Protein AF-A0A9D8YBZ7-F1 (afdb_monomer_lite)

Radius of gyration: 16.74 Å; chains: 1; bounding box: 36×45×38 Å

pLDDT: mean 83.96, std 18.06, range [41.09, 98.38]

Foldseek 3Di:
DDPVVVLVVLLVVCVVVVDDPVRNVVVSVVSVLLVVLCVVVVPPDDDPVSVVVSVVVVVVVVVVVVVPPDPPVVPPD

Sequence (77 aa):
MTKSILISKYRKALTLRNYSTNTISAYLRGLEIFLSYLAAEKIKKVKGEDLENFFFYAHVSFRSLKEVKSPIEDLSI

Secondary structure (DSSP, 8-state):
--HHHHHHHHHHHHHHTT--HHHHHHHHHHHHHHHHHHHHTT-SS--HHHHHHHHHHHHHHHHHHHHTS-GGGG---

Structure (mmCIF, N/CA/C/O backbone):
data_AF-A0A9D8YBZ7-F1
#
_entry.id   AF-A0A9D8YBZ7-F1
#
loop_
_atom_site.group_PDB
_atom_site.id
_atom_site.type_symbol
_atom_site.label_atom_id
_atom_site.label_alt_id
_atom_site.label_comp_id
_atom_site.label_asym_id
_atom_site.label_entity_id
_atom_site.label_seq_id
_atom_site.pdbx_PDB_ins_code
_atom_site.Cartn_x
_atom_site.Cartn_y
_atom_site.Cartn_z
_atom_site.occupancy
_atom_site.B_iso_or_equiv
_atom_site.auth_seq_id
_atom_site.auth_comp_id
_atom_site.auth_asym_id
_atom_site.auth_atom_id
_atom_site.pdbx_PDB_model_num
ATOM 1 N N . MET A 1 1 ? -4.697 14.155 4.334 1.00 61.25 1 MET A N 1
ATOM 2 C CA . MET A 1 1 ? -3.966 13.813 3.089 1.00 61.25 1 MET A CA 1
ATOM 3 C C . MET A 1 1 ? -4.849 12.860 2.291 1.00 61.25 1 MET A C 1
ATOM 5 O O . MET A 1 1 ? -5.365 11.933 2.898 1.00 61.25 1 MET A O 1
ATOM 9 N N . THR A 1 2 ? -5.113 13.099 1.005 1.00 85.31 2 THR A N 1
ATOM 10 C CA . THR A 1 2 ? -6.047 12.258 0.225 1.00 85.31 2 THR A CA 1
ATOM 11 C C . THR A 1 2 ? -5.346 11.020 -0.350 1.00 85.31 2 THR A C 1
ATOM 13 O O . THR A 1 2 ? -4.154 11.070 -0.657 1.00 85.31 2 THR A O 1
ATOM 16 N N . LYS A 1 3 ? -6.082 9.908 -0.519 1.00 86.81 3 LYS A N 1
ATOM 17 C CA . LYS A 1 3 ? -5.584 8.624 -1.069 1.00 86.81 3 LYS A CA 1
ATOM 18 C C . LYS A 1 3 ? -4.770 8.813 -2.361 1.00 86.81 3 LYS A C 1
ATOM 20 O O . LYS A 1 3 ? -3.674 8.277 -2.487 1.00 86.81 3 LYS A O 1
ATOM 25 N N . SER A 1 4 ? -5.263 9.652 -3.273 1.00 89.50 4 SER A N 1
ATOM 26 C CA . SER A 1 4 ? -4.609 9.968 -4.554 1.00 89.50 4 SER A CA 1
ATOM 27 C C . SER A 1 4 ? -3.232 10.640 -4.395 1.00 89.50 4 SER A C 1
ATOM 29 O O . SER A 1 4 ? -2.273 10.292 -5.091 1.00 89.50 4 SER A O 1
ATOM 31 N N . ILE A 1 5 ? -3.078 11.547 -3.421 1.00 93.06 5 ILE A N 1
ATOM 32 C CA . ILE A 1 5 ? -1.787 12.202 -3.146 1.00 93.06 5 ILE A CA 1
ATOM 33 C C . ILE A 1 5 ? -0.758 11.179 -2.650 1.00 93.06 5 ILE A C 1
ATOM 35 O O . ILE A 1 5 ? 0.414 11.249 -3.016 1.00 93.06 5 ILE A O 1
ATOM 39 N N . LEU A 1 6 ? -1.174 10.212 -1.830 1.00 93.00 6 LEU A N 1
ATOM 40 C CA . LEU A 1 6 ? -0.264 9.186 -1.324 1.00 93.00 6 LEU A CA 1
ATOM 41 C C . LEU A 1 6 ? 0.181 8.221 -2.436 1.00 93.00 6 LEU A C 1
ATOM 43 O O . LEU A 1 6 ? 1.373 7.944 -2.564 1.00 93.00 6 LEU A O 1
ATOM 47 N N . ILE A 1 7 ? -0.754 7.785 -3.286 1.00 95.06 7 ILE A N 1
ATOM 48 C CA . ILE A 1 7 ? -0.482 6.908 -4.438 1.00 95.06 7 ILE A CA 1
ATOM 49 C C . ILE A 1 7 ? 0.482 7.579 -5.424 1.00 95.06 7 ILE A C 1
ATOM 51 O O . ILE A 1 7 ? 1.469 6.972 -5.840 1.00 95.06 7 ILE A O 1
ATOM 55 N N . SER A 1 8 ? 0.243 8.846 -5.769 1.00 96.25 8 SER A N 1
ATOM 56 C CA . SER A 1 8 ? 1.109 9.603 -6.685 1.00 96.25 8 SER A CA 1
ATOM 57 C C . SER A 1 8 ? 2.518 9.818 -6.122 1.00 96.25 8 SER A C 1
ATOM 59 O O . SER A 1 8 ? 3.502 9.609 -6.838 1.00 96.25 8 SER A O 1
ATOM 61 N N . LYS A 1 9 ? 2.642 10.159 -4.830 1.00 97.06 9 LYS A N 1
ATOM 62 C CA . LYS A 1 9 ? 3.946 10.256 -4.151 1.00 97.06 9 LYS A CA 1
ATOM 63 C C . LYS A 1 9 ? 4.693 8.924 -4.166 1.00 97.06 9 LYS A C 1
ATOM 65 O O . LYS A 1 9 ? 5.884 8.905 -4.476 1.00 97.06 9 LYS A O 1
ATOM 70 N N . TYR A 1 10 ? 4.003 7.821 -3.877 1.00 97.38 10 TYR A N 1
ATOM 71 C CA . TYR A 1 10 ? 4.620 6.499 -3.861 1.00 97.38 10 TYR A CA 1
ATOM 72 C C . TYR A 1 10 ? 5.060 6.056 -5.260 1.00 97.38 10 TYR A C 1
ATOM 74 O O . TYR A 1 10 ? 6.207 5.650 -5.431 1.00 97.38 10 TYR A O 1
ATOM 82 N N . ARG A 1 11 ? 4.219 6.251 -6.287 1.00 97.69 11 ARG A N 1
ATOM 83 C CA . ARG A 1 11 ? 4.586 6.015 -7.694 1.00 97.69 11 ARG A CA 1
ATOM 84 C C . ARG A 1 11 ? 5.875 6.748 -8.058 1.00 97.69 11 ARG A C 1
ATOM 86 O O . ARG A 1 11 ? 6.796 6.120 -8.568 1.00 97.69 11 ARG A O 1
ATOM 93 N N . LYS A 1 12 ? 5.958 8.052 -7.764 1.00 98.06 12 LYS A N 1
ATOM 94 C CA . LYS A 1 12 ? 7.153 8.860 -8.055 1.00 98.06 12 LYS A CA 1
ATOM 95 C C . LYS A 1 12 ? 8.396 8.291 -7.365 1.00 98.06 12 LYS A C 1
ATOM 97 O O . LYS A 1 12 ? 9.441 8.181 -7.999 1.00 98.06 12 LYS A O 1
ATOM 102 N N . ALA A 1 13 ? 8.279 7.894 -6.098 1.00 98.00 13 ALA A N 1
ATOM 103 C CA . ALA A 1 13 ? 9.382 7.289 -5.355 1.00 98.00 13 ALA A CA 1
ATOM 104 C C . ALA A 1 13 ? 9.856 5.963 -5.974 1.00 98.00 13 ALA A C 1
ATOM 106 O O . ALA A 1 13 ? 11.059 5.717 -6.029 1.00 98.00 13 ALA A O 1
ATOM 107 N N . LEU A 1 14 ? 8.939 5.123 -6.462 1.00 98.06 14 LEU A N 1
ATOM 108 C CA . LEU A 1 14 ? 9.293 3.864 -7.118 1.00 98.06 14 LEU A CA 1
ATOM 109 C C . LEU A 1 14 ? 9.938 4.084 -8.494 1.00 98.06 14 LEU A C 1
ATOM 111 O O . LEU A 1 14 ? 10.919 3.420 -8.819 1.00 98.06 14 LEU A O 1
ATOM 115 N N . THR A 1 15 ? 9.441 5.047 -9.274 1.00 97.81 15 THR A N 1
ATOM 116 C CA . THR A 1 15 ? 10.049 5.424 -10.559 1.00 97.81 15 THR A CA 1
ATOM 117 C C . THR A 1 15 ? 11.483 5.917 -10.376 1.00 97.81 15 THR A C 1
ATOM 119 O O . THR A 1 15 ? 12.369 5.473 -11.094 1.00 97.81 15 THR A O 1
ATOM 122 N N . LEU A 1 16 ? 11.742 6.762 -9.370 1.00 98.38 16 LEU A N 1
ATOM 123 C CA . LEU A 1 16 ? 13.097 7.245 -9.062 1.00 98.38 16 LEU A CA 1
ATOM 124 C C . LEU A 1 16 ? 14.060 6.129 -8.628 1.00 98.38 16 LEU A C 1
ATOM 126 O O . LEU A 1 16 ? 15.270 6.279 -8.751 1.00 98.38 16 LEU A O 1
ATOM 130 N N . ARG A 1 17 ? 13.532 5.010 -8.123 1.00 97.50 17 ARG A N 1
ATOM 131 C CA . ARG A 1 17 ? 14.307 3.817 -7.754 1.00 97.50 17 ARG A CA 1
ATOM 132 C C . ARG A 1 17 ? 14.460 2.822 -8.910 1.00 97.50 17 ARG A C 1
ATOM 134 O O . ARG A 1 17 ? 14.933 1.716 -8.678 1.00 97.50 17 ARG A O 1
ATOM 141 N N . ASN A 1 18 ? 14.065 3.199 -10.129 1.00 97.69 18 ASN A N 1
ATOM 142 C CA . ASN A 1 18 ? 14.150 2.375 -11.338 1.00 97.69 18 ASN A CA 1
ATOM 143 C C . ASN A 1 18 ? 13.445 1.013 -11.223 1.00 97.69 18 ASN A C 1
ATOM 145 O O . ASN A 1 18 ? 13.855 0.035 -11.845 1.00 97.69 18 ASN A O 1
ATOM 149 N N . TYR A 1 19 ? 12.363 0.932 -10.443 1.00 97.88 19 TYR A N 1
ATOM 150 C CA . TYR A 1 19 ? 11.522 -0.261 -10.465 1.00 97.88 19 TYR A CA 1
ATOM 151 C C . TYR A 1 19 ? 10.852 -0.420 -11.833 1.00 97.88 19 TYR A C 1
ATOM 153 O O . TYR A 1 19 ? 10.414 0.557 -12.443 1.00 97.88 19 TYR A O 1
ATOM 161 N N . SER A 1 20 ? 10.725 -1.668 -12.291 1.00 97.62 20 SER A N 1
ATOM 162 C CA . SER A 1 20 ? 10.001 -1.979 -13.526 1.00 97.62 20 SER A CA 1
ATOM 163 C C . SER A 1 20 ? 8.539 -1.526 -13.442 1.00 97.62 20 SER A C 1
ATOM 165 O O . SER A 1 20 ? 7.952 -1.457 -12.359 1.00 97.62 20 SER A O 1
ATOM 167 N N . THR A 1 21 ? 7.911 -1.273 -14.588 1.00 96.62 21 THR A N 1
ATOM 168 C CA . THR A 1 21 ? 6.482 -0.923 -14.668 1.00 96.62 21 THR A CA 1
ATOM 169 C C . THR A 1 21 ? 5.583 -1.974 -14.012 1.00 96.62 21 THR A C 1
ATOM 171 O O . THR A 1 21 ? 4.611 -1.618 -13.339 1.00 96.62 21 THR A O 1
ATOM 174 N N . ASN A 1 22 ? 5.939 -3.255 -14.138 1.00 96.81 22 ASN A N 1
ATOM 175 C CA . ASN A 1 22 ? 5.243 -4.369 -13.497 1.00 96.81 22 ASN A CA 1
ATOM 176 C C . ASN A 1 22 ? 5.379 -4.308 -11.972 1.00 96.81 22 ASN A C 1
ATOM 178 O O . ASN A 1 22 ? 4.379 -4.391 -11.26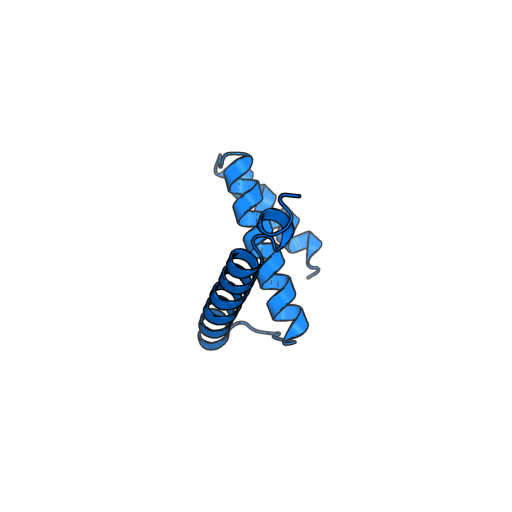0 1.00 96.81 22 ASN A O 1
ATOM 182 N N . THR A 1 23 ? 6.594 -4.089 -11.461 1.00 97.00 23 THR A N 1
ATOM 183 C CA . THR A 1 23 ? 6.841 -3.953 -10.017 1.00 97.00 23 THR A CA 1
ATOM 184 C C . THR A 1 23 ? 6.120 -2.736 -9.442 1.00 97.00 23 THR A C 1
ATOM 186 O O . THR A 1 23 ? 5.468 -2.845 -8.406 1.00 97.00 23 THR A O 1
ATOM 189 N N . ILE A 1 24 ? 6.164 -1.593 -10.139 1.00 97.50 24 ILE A N 1
ATOM 190 C CA . ILE A 1 24 ? 5.426 -0.386 -9.748 1.00 97.50 24 ILE A CA 1
ATOM 191 C C . ILE A 1 24 ? 3.932 -0.699 -9.655 1.00 97.50 24 ILE A C 1
ATOM 193 O O . ILE A 1 24 ? 3.310 -0.395 -8.642 1.00 97.50 24 ILE A O 1
ATOM 197 N N . SER A 1 25 ? 3.358 -1.336 -10.676 1.00 96.06 25 SER A N 1
ATOM 198 C CA . SER A 1 25 ? 1.932 -1.681 -10.700 1.00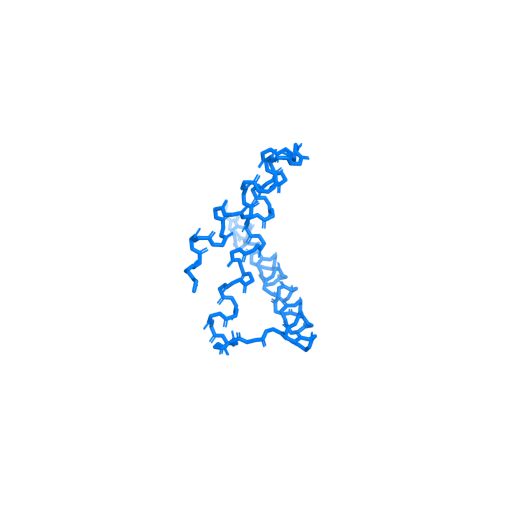 96.06 25 SER A CA 1
ATOM 199 C C . SER A 1 25 ? 1.540 -2.611 -9.549 1.00 96.06 25 SER A C 1
ATOM 201 O O . SER A 1 25 ? 0.544 -2.355 -8.873 1.00 96.06 25 SER A O 1
ATOM 203 N N . ALA A 1 26 ? 2.344 -3.642 -9.275 1.00 94.81 26 ALA A N 1
ATOM 204 C CA . ALA A 1 26 ? 2.113 -4.561 -8.162 1.00 94.81 26 ALA A CA 1
ATOM 205 C C . ALA A 1 26 ? 2.134 -3.833 -6.807 1.00 94.81 26 ALA A C 1
ATOM 207 O O . ALA A 1 26 ? 1.239 -4.021 -5.982 1.00 94.81 26 ALA A O 1
ATOM 208 N N . TYR A 1 27 ? 3.111 -2.950 -6.595 1.00 96.56 27 TYR A N 1
ATOM 209 C CA . TYR A 1 27 ? 3.250 -2.206 -5.342 1.00 96.56 27 TYR A CA 1
ATOM 210 C C . TYR A 1 27 ? 2.143 -1.168 -5.152 1.00 96.56 27 TYR A C 1
ATOM 212 O O . TYR A 1 27 ? 1.610 -1.034 -4.050 1.00 96.56 27 TYR A O 1
ATOM 220 N N . LEU A 1 28 ? 1.753 -0.459 -6.216 1.00 96.50 28 LEU A N 1
ATOM 221 C CA . LEU A 1 28 ? 0.622 0.469 -6.168 1.00 96.50 28 LEU A CA 1
ATOM 222 C C . LEU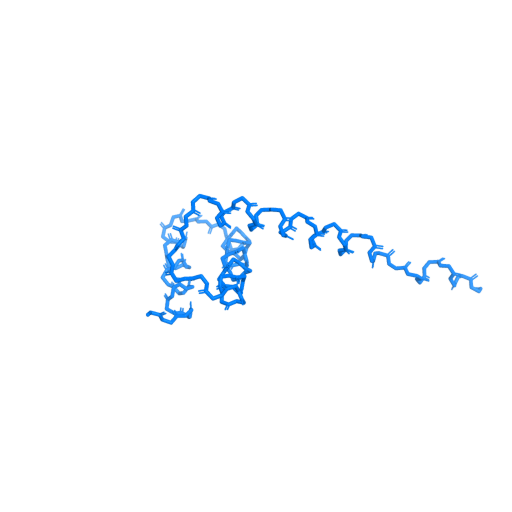 A 1 28 ? -0.679 -0.263 -5.841 1.00 96.50 28 LEU A C 1
ATOM 224 O O . LEU A 1 28 ? -1.438 0.211 -5.000 1.00 96.50 28 LEU A O 1
ATOM 228 N N . ARG A 1 29 ? -0.902 -1.442 -6.430 1.00 94.00 29 ARG A N 1
ATOM 229 C CA . ARG A 1 29 ? -2.084 -2.253 -6.130 1.00 94.00 29 ARG A CA 1
ATOM 230 C C . ARG A 1 29 ? -2.098 -2.739 -4.681 1.00 94.00 29 ARG A C 1
ATOM 232 O O . ARG A 1 29 ? -3.136 -2.664 -4.030 1.00 94.00 29 ARG A O 1
ATOM 239 N N . GLY A 1 30 ? -0.952 -3.167 -4.148 1.00 92.56 30 GLY A N 1
ATOM 240 C CA . GLY A 1 30 ? -0.820 -3.512 -2.729 1.00 92.56 30 GLY A CA 1
ATOM 241 C C . GLY A 1 30 ? -1.162 -2.337 -1.809 1.00 92.56 30 GLY A C 1
ATOM 242 O O . GLY A 1 30 ? -1.956 -2.487 -0.880 1.00 92.56 30 GLY A O 1
ATOM 243 N N . LEU A 1 31 ? -0.639 -1.144 -2.113 1.00 95.06 31 LEU A N 1
ATOM 244 C CA . LEU A 1 31 ? -0.955 0.073 -1.364 1.00 95.06 31 LEU A CA 1
ATOM 245 C C . LEU A 1 31 ? -2.447 0.427 -1.451 1.00 95.06 31 LEU A C 1
ATOM 247 O O . LEU A 1 31 ? -3.050 0.797 -0.449 1.00 95.06 31 LEU A O 1
ATOM 251 N N . GLU A 1 32 ? -3.064 0.316 -2.626 1.00 93.94 32 GLU A N 1
ATOM 252 C CA . GLU A 1 32 ? -4.492 0.594 -2.802 1.00 93.94 32 GLU A CA 1
ATOM 253 C C . GLU A 1 32 ? -5.379 -0.319 -1.961 1.00 93.94 32 GLU A C 1
ATOM 255 O O . GLU A 1 32 ? -6.329 0.172 -1.344 1.00 93.94 32 GLU A O 1
ATOM 260 N N . ILE A 1 33 ? -5.068 -1.616 -1.921 1.00 93.06 33 ILE A N 1
ATOM 261 C CA . ILE A 1 33 ? -5.784 -2.596 -1.099 1.00 93.06 33 ILE A CA 1
ATOM 262 C C . ILE A 1 33 ? -5.628 -2.231 0.380 1.00 93.06 33 ILE A C 1
ATOM 264 O O . ILE A 1 33 ? -6.630 -2.103 1.082 1.00 93.06 33 ILE A O 1
ATOM 268 N N . PHE A 1 34 ? -4.401 -1.954 0.831 1.00 94.19 34 PHE A N 1
ATOM 269 C CA . PHE A 1 34 ? -4.132 -1.566 2.217 1.00 94.19 34 PHE A CA 1
ATOM 270 C C . PHE A 1 34 ? -4.875 -0.290 2.632 1.00 94.19 34 PHE A C 1
ATOM 272 O O . PHE A 1 34 ? -5.557 -0.265 3.652 1.00 94.19 34 PHE A O 1
ATOM 279 N N . LEU A 1 35 ? -4.825 0.768 1.817 1.00 93.44 35 LEU A N 1
ATOM 280 C CA . LEU A 1 35 ? -5.537 2.017 2.111 1.00 93.44 35 LEU A CA 1
ATOM 281 C C . LEU A 1 35 ? -7.058 1.837 2.128 1.00 93.44 35 LEU A C 1
ATOM 283 O O . LEU A 1 35 ? -7.748 2.554 2.848 1.00 93.44 35 LEU A O 1
ATOM 287 N N . SER A 1 36 ? -7.581 0.908 1.328 1.00 92.12 36 SER A N 1
ATOM 288 C CA . SER A 1 36 ? -9.015 0.606 1.306 1.00 92.12 36 SER A CA 1
ATOM 289 C C . SER A 1 36 ? -9.437 -0.165 2.559 1.00 92.12 36 SER A C 1
ATOM 291 O O . SER A 1 36 ? -10.467 0.167 3.135 1.00 92.12 36 SER A O 1
ATOM 293 N N . TYR A 1 37 ? -8.606 -1.100 3.032 1.00 93.94 37 TYR A N 1
ATOM 294 C CA . TYR A 1 37 ? -8.786 -1.771 4.322 1.00 93.94 37 TYR A CA 1
ATOM 295 C C . TYR A 1 37 ? -8.802 -0.766 5.484 1.00 93.94 37 TYR A C 1
ATOM 297 O O . TYR A 1 37 ? -9.771 -0.711 6.235 1.00 93.94 37 TYR A O 1
ATOM 305 N N . LEU A 1 38 ? -7.797 0.116 5.576 1.00 93.44 38 LEU A N 1
ATOM 306 C CA . LEU A 1 38 ? -7.747 1.130 6.640 1.00 93.44 38 LEU A CA 1
ATOM 307 C C . LEU A 1 38 ? 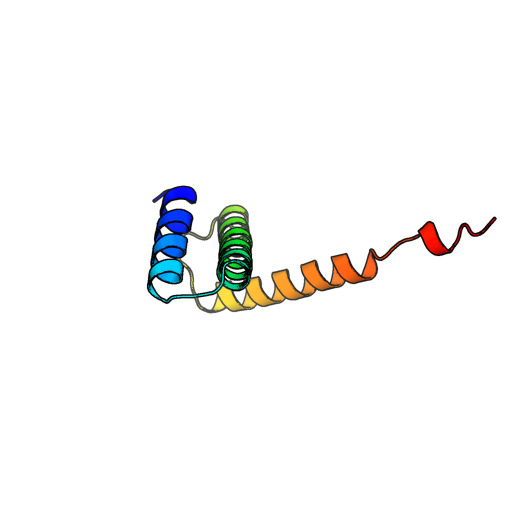-8.973 2.055 6.629 1.00 93.44 38 LEU A C 1
ATOM 309 O O . LEU A 1 38 ? -9.456 2.459 7.686 1.00 93.44 38 LEU A O 1
ATOM 313 N N . ALA A 1 39 ? -9.472 2.405 5.439 1.00 92.69 39 ALA A N 1
ATOM 314 C CA . ALA A 1 39 ? -10.667 3.228 5.297 1.00 92.69 39 ALA A CA 1
ATOM 315 C C . ALA A 1 39 ? -11.936 2.499 5.768 1.00 92.69 39 ALA A C 1
ATOM 317 O O . ALA A 1 39 ? -12.755 3.114 6.451 1.00 92.69 39 ALA A O 1
ATOM 318 N N . ALA A 1 40 ? -12.081 1.212 5.435 1.00 92.38 40 ALA A N 1
ATOM 319 C CA . ALA A 1 40 ? -13.208 0.383 5.861 1.00 92.38 40 ALA A CA 1
ATOM 320 C C . ALA A 1 40 ? -13.240 0.210 7.389 1.00 92.38 40 ALA A C 1
ATOM 322 O O . ALA A 1 40 ? -14.271 0.451 8.014 1.00 92.38 40 ALA A O 1
ATOM 323 N N . GLU A 1 41 ? -12.082 -0.071 7.990 1.00 93.12 41 GLU A N 1
ATOM 324 C CA . GLU A 1 41 ? -11.914 -0.244 9.440 1.00 93.12 41 GLU A CA 1
ATOM 325 C C . GLU A 1 41 ? -11.832 1.089 10.212 1.00 93.12 41 GLU A C 1
ATOM 327 O O . GLU A 1 41 ? -11.698 1.117 11.434 1.00 93.12 41 GLU A O 1
ATOM 332 N N . LYS A 1 42 ? -11.906 2.234 9.512 1.00 93.81 42 LYS A N 1
ATOM 333 C CA . LYS A 1 42 ? -11.799 3.594 10.081 1.00 93.81 42 LYS A CA 1
ATOM 334 C C . LYS A 1 42 ? -10.516 3.811 10.907 1.00 93.81 42 LYS A C 1
ATOM 336 O O . LYS A 1 42 ? -10.490 4.639 11.825 1.00 93.81 42 LYS A O 1
ATOM 341 N N . ILE A 1 43 ? -9.431 3.122 10.550 1.00 91.88 43 ILE A N 1
ATOM 342 C CA . ILE A 1 43 ? -8.135 3.193 11.232 1.00 91.88 43 ILE A CA 1
ATOM 343 C C . ILE A 1 43 ? -7.444 4.509 10.861 1.00 91.88 43 ILE A C 1
ATOM 345 O O . ILE A 1 43 ? -7.053 4.742 9.717 1.00 91.88 43 ILE A O 1
ATOM 349 N N . LYS A 1 44 ? -7.272 5.394 11.848 1.00 89.00 44 LYS A N 1
ATOM 350 C CA . LYS A 1 44 ? -6.627 6.709 11.655 1.00 89.00 44 LYS A CA 1
ATOM 351 C C . LYS A 1 44 ? -5.114 6.684 11.864 1.00 89.00 44 LYS A C 1
ATOM 353 O O . LYS A 1 44 ? -4.406 7.510 11.291 1.00 89.00 44 LYS A O 1
ATOM 358 N N . LYS A 1 45 ? -4.619 5.774 12.704 1.00 92.06 45 LYS A N 1
ATOM 359 C CA . LYS A 1 45 ? -3.199 5.626 13.036 1.00 92.06 45 LYS A CA 1
ATOM 360 C C . LYS A 1 45 ? -2.865 4.143 13.060 1.00 92.06 45 LYS A C 1
ATOM 362 O O . LYS A 1 45 ? -3.389 3.433 13.905 1.00 92.06 45 LYS A O 1
ATOM 367 N N . VAL A 1 46 ? -1.999 3.729 12.140 1.00 91.62 46 VAL A N 1
ATOM 368 C CA . VAL A 1 46 ? -1.580 2.333 11.981 1.00 91.62 46 VAL A CA 1
ATOM 369 C C . VAL A 1 46 ? -0.685 1.918 13.147 1.00 91.62 46 VAL A C 1
ATOM 371 O O . VAL A 1 46 ? 0.270 2.624 13.485 1.00 91.62 46 VAL A O 1
ATOM 374 N N . LYS A 1 47 ? -0.986 0.763 13.730 1.00 94.75 47 LYS A N 1
ATOM 375 C CA . LYS A 1 47 ? -0.193 0.045 14.728 1.00 94.75 47 LYS A CA 1
ATOM 376 C C . LYS A 1 47 ? 0.194 -1.340 14.198 1.00 94.75 47 LYS A C 1
ATOM 378 O O . LYS A 1 47 ? -0.283 -1.767 13.151 1.00 94.75 47 LYS A O 1
ATOM 383 N N . GLY A 1 48 ? 1.048 -2.054 14.936 1.00 92.25 48 GLY A N 1
ATOM 384 C CA . GLY A 1 48 ? 1.453 -3.422 14.583 1.00 92.25 48 GLY A CA 1
ATOM 385 C C . GLY A 1 48 ? 0.265 -4.380 14.436 1.00 92.25 48 GLY A C 1
ATOM 386 O O . GLY A 1 48 ? 0.176 -5.076 13.431 1.00 92.25 48 GLY A O 1
ATOM 387 N N . GLU A 1 49 ? -0.692 -4.320 15.366 1.00 92.69 49 GLU A N 1
ATOM 388 C CA . GL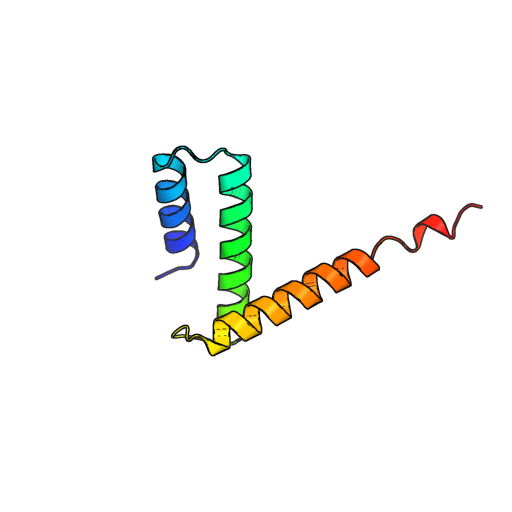U A 1 49 ? -1.932 -5.117 15.330 1.00 92.69 49 GLU A CA 1
ATOM 389 C C . GLU A 1 49 ? -2.734 -4.921 14.029 1.00 92.69 49 GLU A C 1
ATOM 391 O O . GLU A 1 49 ? -3.250 -5.879 13.458 1.00 92.69 49 GLU A O 1
ATOM 396 N N . ASP A 1 50 ? -2.770 -3.700 13.487 1.00 93.19 50 ASP A N 1
ATOM 397 C CA . ASP A 1 50 ? -3.472 -3.409 12.233 1.00 93.19 50 ASP A CA 1
ATOM 398 C C . ASP A 1 50 ? -2.793 -4.065 11.022 1.00 93.19 50 ASP A C 1
ATOM 400 O O . ASP A 1 50 ? -3.466 -4.421 10.054 1.00 93.19 50 ASP A O 1
ATOM 404 N N . LEU A 1 51 ? -1.463 -4.219 11.063 1.00 92.06 51 LEU A N 1
ATOM 405 C CA . LEU A 1 51 ? -0.698 -4.887 10.009 1.00 92.06 51 LEU A CA 1
ATOM 406 C C . LEU A 1 51 ? -0.930 -6.397 10.034 1.00 92.06 51 LEU A C 1
ATOM 408 O O . LEU A 1 51 ? -1.151 -6.989 8.981 1.00 92.06 51 LEU A O 1
ATOM 412 N N . GLU A 1 52 ? -0.921 -7.008 11.219 1.00 92.50 52 GLU A N 1
ATOM 413 C CA . GLU A 1 52 ? -1.221 -8.435 11.383 1.00 92.50 52 GLU A CA 1
ATOM 414 C C . GLU A 1 52 ? -2.638 -8.758 10.899 1.00 92.50 52 GLU A C 1
ATOM 416 O O . GLU A 1 52 ? -2.825 -9.655 10.072 1.00 92.50 52 GLU A O 1
ATOM 421 N N . ASN A 1 53 ? -3.619 -7.953 11.317 1.00 92.56 53 ASN A N 1
ATOM 422 C CA . ASN A 1 53 ? -5.005 -8.086 10.873 1.00 92.56 53 ASN A CA 1
ATOM 423 C C . ASN A 1 53 ? -5.139 -7.898 9.358 1.00 92.56 53 ASN A C 1
ATOM 425 O O . ASN A 1 53 ? -5.830 -8.672 8.694 1.00 92.56 53 ASN A O 1
ATOM 429 N N . PHE A 1 54 ? -4.431 -6.921 8.784 1.00 93.88 54 PHE A N 1
ATOM 430 C CA . PHE A 1 54 ? -4.403 -6.734 7.339 1.00 93.88 54 PHE A CA 1
ATOM 431 C C . PHE A 1 54 ? -3.813 -7.944 6.605 1.00 93.88 54 PHE A C 1
ATOM 433 O O . PHE A 1 54 ? -4.361 -8.366 5.586 1.00 93.88 54 PHE A O 1
ATOM 440 N N . PHE A 1 55 ? -2.716 -8.525 7.096 1.00 91.25 55 PHE A N 1
ATOM 441 C CA . PHE A 1 55 ? -2.115 -9.703 6.471 1.00 91.25 55 PHE A CA 1
ATOM 442 C C . PHE A 1 55 ? -3.032 -10.923 6.547 1.00 91.25 55 PHE A C 1
ATOM 444 O O . PHE A 1 55 ? -3.140 -11.656 5.560 1.00 91.25 55 PHE A O 1
ATOM 451 N N . PHE A 1 56 ? -3.751 -11.101 7.658 1.00 90.44 56 PHE A N 1
ATOM 452 C CA . PHE A 1 56 ? -4.778 -12.133 7.775 1.00 90.44 56 PHE A CA 1
ATOM 453 C C . PHE A 1 56 ? -5.927 -11.901 6.782 1.00 90.44 56 PHE A C 1
ATOM 455 O O . PHE A 1 56 ? -6.261 -12.793 5.998 1.00 90.44 56 PHE A O 1
ATOM 462 N N . TYR A 1 57 ? -6.470 -10.679 6.736 1.00 89.00 57 TYR A N 1
ATOM 463 C CA . TYR A 1 57 ? -7.509 -10.275 5.786 1.00 89.00 57 TYR A CA 1
ATOM 464 C C . TYR A 1 57 ? -7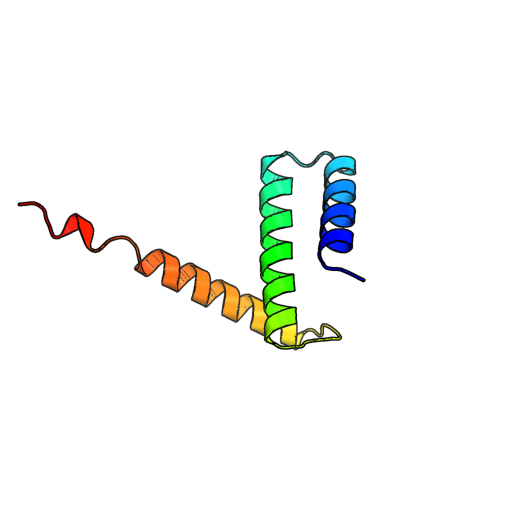.092 -10.521 4.330 1.00 89.00 57 TYR A C 1
ATOM 466 O O . TYR A 1 57 ? -7.853 -11.093 3.544 1.00 89.00 57 TYR A O 1
ATOM 474 N N . ALA A 1 58 ? -5.872 -10.119 3.968 1.00 86.38 58 ALA A N 1
ATOM 475 C CA . ALA A 1 58 ? -5.332 -10.303 2.631 1.00 86.38 58 ALA A CA 1
ATOM 476 C C . ALA A 1 58 ? -5.192 -11.794 2.298 1.00 86.38 58 ALA A C 1
ATOM 478 O O . ALA A 1 58 ? -5.632 -12.222 1.233 1.00 86.38 58 ALA A O 1
ATOM 479 N N . HIS A 1 59 ? -4.640 -12.600 3.210 1.00 81.81 59 HIS A N 1
ATOM 480 C CA . HIS A 1 59 ? -4.486 -14.040 3.008 1.00 81.81 59 HIS A CA 1
ATOM 481 C C . HIS A 1 59 ? -5.830 -14.737 2.757 1.00 81.81 59 HIS A C 1
ATOM 483 O O . HIS A 1 59 ? -5.957 -15.480 1.781 1.00 81.81 59 HIS A O 1
ATOM 489 N N . VAL A 1 60 ? -6.839 -14.457 3.589 1.00 74.44 60 VAL A N 1
ATOM 490 C CA . VAL A 1 60 ? -8.191 -15.014 3.434 1.00 74.44 60 VAL A CA 1
ATOM 491 C C . VAL A 1 60 ? -8.809 -14.555 2.117 1.00 74.44 60 VAL A C 1
ATOM 493 O O . VAL A 1 60 ? -9.222 -15.390 1.319 1.00 74.44 60 VAL A O 1
ATOM 496 N N . SER A 1 61 ? -8.779 -13.254 1.823 1.00 71.88 61 SER A N 1
ATOM 497 C CA . SER A 1 61 ? -9.376 -12.698 0.601 1.00 71.88 61 SER A CA 1
ATOM 498 C C . SER A 1 61 ? -8.746 -13.277 -0.673 1.00 71.88 61 SER A C 1
ATOM 500 O O . SER A 1 61 ? -9.452 -13.629 -1.616 1.00 71.88 61 SER A O 1
ATOM 502 N N . PHE A 1 62 ? -7.418 -13.443 -0.710 1.00 69.69 62 PHE A N 1
ATOM 503 C CA . PHE A 1 62 ? -6.735 -14.058 -1.852 1.00 69.69 62 PHE A CA 1
ATOM 504 C C . PHE A 1 62 ? -6.976 -15.567 -1.961 1.00 69.69 62 PHE A C 1
ATOM 506 O O . PHE A 1 62 ? -6.943 -16.099 -3.072 1.00 69.69 62 PHE A O 1
ATOM 513 N N . ARG A 1 63 ? -7.213 -16.266 -0.846 1.00 62.69 63 ARG A N 1
ATOM 514 C CA . ARG A 1 63 ? -7.556 -17.693 -0.849 1.00 62.69 63 ARG A CA 1
ATOM 515 C C . ARG A 1 63 ? -8.991 -17.916 -1.315 1.00 62.69 63 ARG A C 1
ATOM 517 O O . ARG A 1 63 ? -9.198 -18.723 -2.215 1.00 62.69 63 ARG A O 1
ATOM 524 N N . SER A 1 64 ? -9.941 -17.136 -0.805 1.00 57.59 64 SER A N 1
ATOM 525 C CA . SER A 1 64 ? -11.339 -17.168 -1.239 1.00 57.59 64 SER A CA 1
ATOM 526 C C . SER A 1 64 ? -11.471 -16.907 -2.743 1.00 57.59 64 SER A C 1
ATOM 528 O O . SER A 1 64 ? -12.229 -17.589 -3.416 1.00 57.59 64 SER A O 1
ATOM 530 N N . LEU A 1 65 ? -10.667 -16.006 -3.317 1.00 54.38 65 LEU A N 1
ATOM 531 C CA . LEU A 1 65 ? -10.639 -15.790 -4.772 1.00 54.38 65 LEU A CA 1
ATOM 532 C C . LEU A 1 65 ? -10.024 -16.955 -5.570 1.00 54.38 65 LEU A C 1
ATOM 534 O O . LEU A 1 65 ? -10.352 -17.121 -6.742 1.00 54.38 65 LEU A O 1
ATOM 538 N N . LYS A 1 66 ? -9.131 -17.755 -4.972 1.00 56.41 66 LYS A N 1
ATOM 539 C CA . LYS A 1 66 ? -8.561 -18.954 -5.615 1.00 56.41 66 LYS A CA 1
ATOM 540 C C . LYS A 1 66 ? -9.522 -20.141 -5.597 1.00 56.41 66 LYS A C 1
ATOM 542 O O . LYS A 1 66 ? -9.492 -20.923 -6.539 1.00 56.41 66 LYS A O 1
ATOM 547 N N . GLU A 1 67 ? -10.357 -20.259 -4.567 1.00 53.53 67 GLU A N 1
ATOM 548 C CA . GLU A 1 67 ? -11.408 -21.286 -4.480 1.00 53.53 67 GLU A CA 1
ATOM 549 C C . GLU A 1 67 ? -12.623 -20.951 -5.362 1.00 53.53 67 GLU A C 1
ATOM 551 O O . GLU A 1 67 ? -13.339 -21.848 -5.784 1.00 53.53 67 GLU A O 1
ATOM 556 N N . VAL A 1 68 ? -12.788 -19.686 -5.768 1.00 49.19 68 VAL A N 1
ATOM 557 C CA . VAL A 1 68 ? -13.746 -19.254 -6.809 1.00 49.19 68 VAL A CA 1
ATOM 558 C C . VAL A 1 68 ? -13.188 -19.489 -8.233 1.00 49.19 68 VAL A C 1
ATOM 560 O O . VAL A 1 68 ? -13.613 -18.866 -9.207 1.00 49.19 68 VAL A O 1
ATOM 563 N N . LYS A 1 69 ? -12.235 -20.415 -8.414 1.00 46.44 69 LYS A N 1
ATOM 564 C CA . LYS A 1 69 ? -11.920 -20.944 -9.748 1.00 46.44 69 LYS A CA 1
ATOM 565 C C . LYS A 1 69 ? -13.025 -21.913 -10.195 1.00 46.44 69 LYS A C 1
ATOM 567 O O . LYS A 1 69 ? -12.933 -23.110 -9.990 1.00 46.44 69 LYS A O 1
ATOM 572 N N . SER A 1 70 ? -14.022 -21.307 -10.843 1.00 42.81 70 SER A N 1
ATOM 573 C CA . SER A 1 70 ? -14.873 -21.813 -11.930 1.00 42.81 70 SER A CA 1
ATOM 574 C C . SER A 1 70 ? -15.771 -23.045 -11.691 1.00 42.81 70 SER A C 1
ATOM 576 O O . SER A 1 70 ? -15.343 -24.170 -11.920 1.00 42.81 70 SER A O 1
ATOM 578 N N . PRO A 1 71 ? -17.086 -22.843 -11.463 1.00 48.66 71 PRO A N 1
ATOM 579 C CA . PRO A 1 71 ? -18.129 -23.849 -11.722 1.00 48.66 71 PRO A CA 1
ATOM 580 C C . PRO A 1 71 ? -18.305 -24.211 -13.212 1.00 48.66 71 PRO A C 1
ATOM 582 O O . PRO A 1 71 ? -19.196 -24.979 -13.553 1.00 48.66 71 PRO A O 1
ATOM 585 N N . ILE A 1 72 ? -17.527 -23.614 -14.124 1.00 48.38 72 ILE A N 1
ATOM 586 C CA . ILE A 1 72 ? -17.740 -23.730 -15.576 1.00 48.38 72 ILE A CA 1
ATOM 587 C C . ILE A 1 72 ? -17.031 -24.971 -16.157 1.00 48.38 72 ILE A C 1
ATOM 589 O O . ILE A 1 72 ? -17.321 -25.359 -17.281 1.00 48.38 72 ILE A O 1
ATOM 593 N N . GLU A 1 73 ? -16.160 -25.654 -15.403 1.00 48.44 73 GLU A N 1
ATOM 594 C CA . GLU A 1 73 ? -15.578 -26.937 -15.851 1.00 48.44 73 GLU A CA 1
ATOM 595 C C . GLU A 1 73 ? -16.520 -28.144 -15.637 1.00 48.44 73 GLU A C 1
ATOM 597 O O . GLU A 1 73 ? -16.302 -29.188 -16.245 1.00 48.44 73 GLU A O 1
ATOM 602 N N . ASP A 1 74 ? -17.611 -27.988 -14.872 1.00 45.72 74 ASP A N 1
ATOM 603 C CA . ASP A 1 74 ? -18.627 -29.036 -14.626 1.00 45.72 74 ASP A CA 1
ATOM 604 C C . ASP A 1 74 ? -19.807 -29.010 -15.625 1.00 45.72 74 ASP A C 1
ATOM 606 O O . ASP A 1 74 ? -20.770 -29.764 -15.508 1.00 45.72 74 ASP A O 1
ATOM 610 N N . LEU A 1 75 ? -19.741 -28.139 -16.638 1.00 48.50 75 LEU A N 1
ATOM 611 C CA . LEU A 1 75 ? -20.676 -28.084 -17.769 1.00 48.50 75 LEU A CA 1
ATOM 612 C C . LEU A 1 75 ? -19.926 -28.361 -19.077 1.00 48.50 75 LEU A C 1
ATOM 614 O O . LEU A 1 75 ? -19.982 -27.591 -20.033 1.00 48.50 75 LEU A O 1
ATOM 618 N N . SER A 1 76 ? -19.221 -29.491 -19.117 1.00 41.09 76 SER A N 1
ATOM 619 C CA . SER A 1 76 ? -18.966 -30.180 -20.383 1.00 41.09 76 SER A CA 1
ATOM 620 C C . SER A 1 76 ? -20.208 -31.010 -20.725 1.00 41.09 76 SER A C 1
ATOM 622 O O . SER A 1 76 ? -20.338 -32.167 -20.334 1.00 41.09 76 SER A O 1
ATOM 624 N N . ILE A 1 77 ? -21.162 -30.348 -21.390 1.00 45.00 77 ILE A N 1
ATOM 625 C CA . ILE A 1 77 ? -22.169 -31.006 -22.240 1.00 45.00 77 ILE A CA 1
ATOM 626 C C . ILE A 1 77 ? -21.450 -31.576 -23.464 1.00 45.00 77 ILE A C 1
ATOM 628 O O . ILE A 1 77 ? -20.566 -30.861 -23.993 1.00 45.00 77 ILE A O 1
#